Protein AF-A0ABD0PTD9-F1 (afdb_monomer_lite)

InterPro domains:
 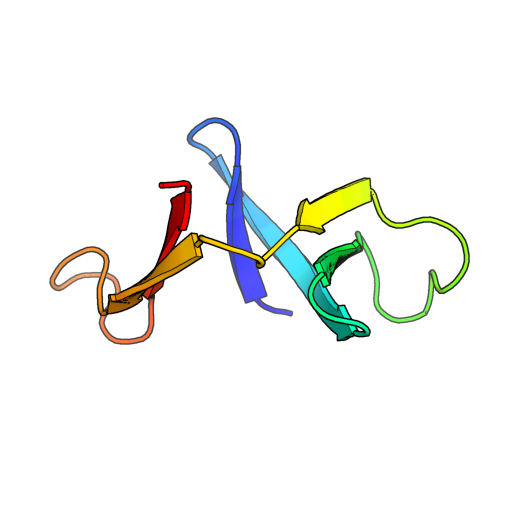 IPR001849 Pleckstrin homology domain [PF00169] (10-59)
  IPR011993 PH-like domain superfamily [G3DSA:2.30.29.30] (1-62)
  IPR030113 Actin-filament associated protein [PTHR14338] (1-61)

Structure (mmCIF, N/CA/C/O backbone):
data_AF-A0ABD0PTD9-F1
#
_entry.id   AF-A0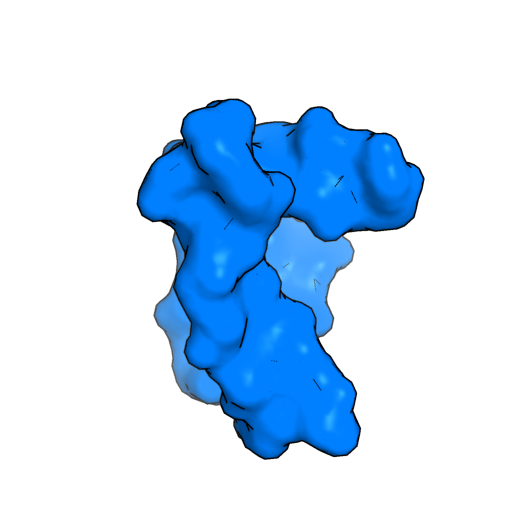ABD0PTD9-F1
#
loop_
_atom_site.group_PDB
_atom_site.id
_atom_site.type_symbol
_atom_site.label_atom_id
_atom_site.label_alt_id
_atom_site.label_comp_id
_atom_site.label_asym_id
_atom_site.label_entity_id
_atom_site.label_seq_id
_atom_site.pdbx_PDB_ins_code
_atom_site.Cartn_x
_atom_site.Cartn_y
_atom_site.Cartn_z
_atom_site.occupancy
_atom_site.B_iso_or_equiv
_atom_site.auth_seq_id
_atom_site.auth_comp_id
_atom_site.auth_asym_id
_atom_site.auth_atom_id
_atom_site.pdbx_PDB_model_num
ATOM 1 N N . TYR A 1 1 ? 6.844 9.363 -0.835 1.00 87.38 1 TYR A N 1
ATOM 2 C CA . TYR A 1 1 ? 7.163 8.004 -0.373 1.00 87.38 1 TYR A CA 1
ATOM 3 C C . TYR A 1 1 ? 6.042 7.547 0.537 1.00 87.38 1 TYR A C 1
ATOM 5 O O . TYR A 1 1 ? 5.351 8.398 1.088 1.00 87.38 1 TYR A O 1
ATOM 13 N N . VAL A 1 2 ? 5.791 6.244 0.610 1.00 90.44 2 VAL A N 1
ATOM 14 C CA . VAL A 1 2 ? 4.770 5.655 1.486 1.00 90.44 2 VAL A CA 1
ATOM 15 C C . VAL A 1 2 ? 5.433 4.535 2.277 1.00 90.44 2 VAL A C 1
ATOM 17 O O . VAL A 1 2 ? 6.226 3.777 1.716 1.00 90.44 2 VAL A O 1
ATOM 20 N N . GLY A 1 3 ? 5.117 4.437 3.568 1.00 92.06 3 GLY A N 1
ATOM 21 C CA . GLY A 1 3 ? 5.512 3.292 4.380 1.00 92.06 3 GLY A CA 1
ATOM 22 C C . GLY A 1 3 ? 4.766 2.045 3.915 1.00 92.06 3 GLY A C 1
ATOM 23 O O . GLY A 1 3 ? 3.538 2.044 3.843 1.00 92.06 3 GLY A O 1
ATOM 24 N N . VAL A 1 4 ? 5.499 0.984 3.601 1.00 92.19 4 VAL A N 1
ATOM 25 C CA . VAL A 1 4 ? 4.953 -0.319 3.218 1.00 92.19 4 VAL A CA 1
ATOM 26 C C . VAL A 1 4 ? 5.487 -1.362 4.187 1.00 92.19 4 VAL A C 1
ATOM 28 O O . VAL A 1 4 ? 6.692 -1.438 4.430 1.00 92.19 4 VAL A O 1
ATOM 31 N N . LEU A 1 5 ? 4.589 -2.167 4.749 1.00 90.62 5 LEU A N 1
ATOM 32 C CA . LEU A 1 5 ? 4.959 -3.295 5.592 1.00 90.62 5 LEU A CA 1
ATOM 33 C C . LEU A 1 5 ? 5.270 -4.501 4.698 1.00 90.62 5 LEU A C 1
ATOM 35 O O . LEU A 1 5 ? 4.362 -5.122 4.149 1.00 90.62 5 LEU A O 1
ATOM 39 N N . LEU A 1 6 ? 6.553 -4.826 4.551 1.00 84.31 6 LEU A N 1
ATOM 40 C CA . LEU A 1 6 ? 7.036 -5.986 3.799 1.00 84.31 6 LEU A CA 1
ATOM 41 C C . LEU A 1 6 ? 7.828 -6.887 4.740 1.00 84.31 6 LEU A C 1
ATOM 43 O O . LEU A 1 6 ? 8.714 -6.411 5.445 1.00 84.31 6 LEU A O 1
ATOM 47 N N . ASN A 1 7 ? 7.538 -8.190 4.751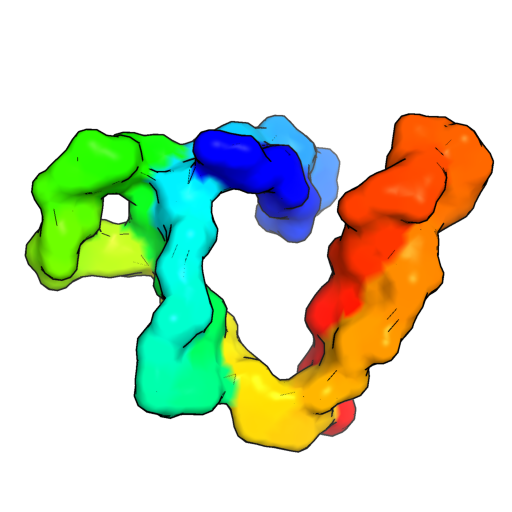 1.00 86.06 7 ASN A N 1
ATOM 48 C CA . ASN A 1 7 ? 8.244 -9.167 5.594 1.00 86.06 7 ASN A CA 1
ATOM 49 C C . ASN A 1 7 ? 8.353 -8.727 7.070 1.00 86.06 7 ASN A C 1
ATOM 51 O O . ASN A 1 7 ? 9.421 -8.804 7.668 1.00 86.06 7 ASN A O 1
ATOM 55 N N . GLN A 1 8 ? 7.252 -8.220 7.640 1.00 86.56 8 GLN A N 1
ATOM 56 C CA . GLN A 1 8 ? 7.177 -7.700 9.016 1.00 86.56 8 GLN A CA 1
ATOM 57 C C . GLN A 1 8 ? 8.082 -6.492 9.325 1.00 86.56 8 GLN A C 1
ATOM 59 O O . GLN A 1 8 ? 8.301 -6.158 10.487 1.00 86.56 8 GLN A O 1
ATOM 64 N N . CYS A 1 9 ? 8.575 -5.796 8.301 1.00 90.00 9 CYS A N 1
ATOM 65 C CA . CYS A 1 9 ? 9.387 -4.594 8.440 1.00 90.00 9 CYS A CA 1
ATOM 66 C C . CYS A 1 9 ? 8.762 -3.434 7.653 1.00 90.00 9 CYS A C 1
ATOM 68 O O . CYS A 1 9 ? 8.443 -3.570 6.470 1.00 90.00 9 CYS A O 1
ATOM 70 N N . TRP A 1 10 ? 8.571 -2.290 8.312 1.00 90.12 10 TRP A N 1
ATOM 71 C CA . TRP A 1 10 ? 8.143 -1.064 7.645 1.00 90.12 10 TRP A CA 1
ATOM 72 C C . TRP A 1 10 ? 9.311 -0.467 6.866 1.00 90.12 10 TRP A C 1
ATOM 74 O O . TRP A 1 10 ? 10.370 -0.210 7.434 1.00 90.12 10 TRP A O 1
ATOM 84 N N . LYS A 1 11 ? 9.107 -0.239 5.569 1.00 91.44 11 LYS A N 1
ATOM 85 C CA . LYS A 1 11 ? 10.088 0.390 4.681 1.00 91.44 11 LYS A CA 1
ATOM 86 C C . LYS A 1 11 ? 9.432 1.490 3.869 1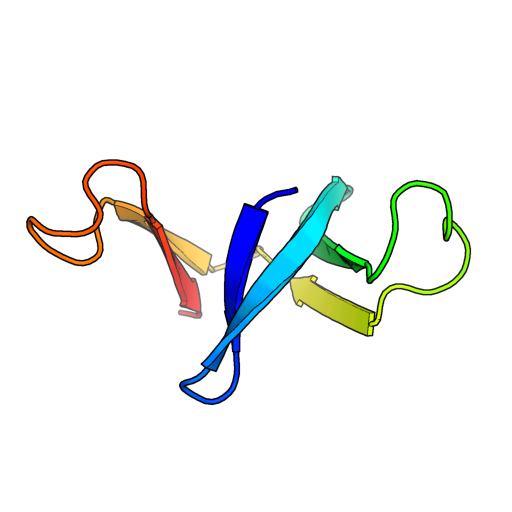.00 91.44 11 LYS A C 1
ATOM 88 O O . LYS A 1 11 ? 8.273 1.365 3.475 1.00 91.44 11 LYS A O 1
ATOM 93 N N . GLU A 1 12 ? 10.169 2.556 3.603 1.00 93.19 12 GLU A N 1
ATOM 94 C CA . GLU A 1 12 ? 9.710 3.589 2.685 1.00 93.19 12 GLU A CA 1
ATOM 95 C C . GLU A 1 12 ? 9.945 3.154 1.244 1.00 93.19 12 GLU A C 1
ATOM 97 O O . GLU A 1 12 ? 11.028 2.701 0.881 1.00 93.19 12 GLU A O 1
ATOM 102 N N . HIS A 1 13 ? 8.911 3.296 0.423 1.00 92.56 13 HIS A N 1
ATOM 103 C CA . HIS A 1 13 ? 8.987 3.024 -1.002 1.00 92.56 13 HIS A CA 1
ATOM 104 C C . HIS A 1 13 ? 8.345 4.153 -1.799 1.00 92.56 13 HIS A C 1
ATOM 106 O O . HIS A 1 13 ? 7.419 4.846 -1.351 1.00 92.56 13 HIS A O 1
ATOM 112 N N . TRP A 1 14 ? 8.825 4.328 -3.025 1.00 93.12 14 TRP A N 1
ATOM 113 C CA . TRP A 1 14 ? 8.079 5.065 -4.028 1.00 93.12 14 TRP A CA 1
ATOM 114 C C . TRP A 1 14 ? 7.062 4.117 -4.667 1.00 93.12 14 TRP A C 1
ATOM 116 O O . TRP A 1 14 ? 7.423 3.148 -5.330 1.00 93.12 14 TRP A O 1
ATOM 126 N N . CYS A 1 15 ? 5.777 4.386 -4.452 1.00 92.75 15 CYS A N 1
ATOM 127 C CA . CYS A 1 15 ? 4.689 3.546 -4.939 1.00 92.75 15 CYS A CA 1
ATOM 128 C C . CYS A 1 15 ? 4.038 4.172 -6.174 1.00 92.75 15 CYS A C 1
ATOM 130 O O . CYS A 1 15 ? 3.778 5.376 -6.204 1.00 92.75 15 CYS A O 1
ATOM 132 N N . ARG A 1 16 ? 3.706 3.358 -7.179 1.00 93.00 16 ARG A N 1
ATOM 133 C CA . ARG A 1 16 ? 2.931 3.788 -8.351 1.00 93.00 16 ARG A CA 1
ATOM 134 C C . ARG A 1 16 ? 1.867 2.757 -8.684 1.00 93.00 16 ARG A C 1
ATOM 136 O O . ARG A 1 16 ? 2.177 1.581 -8.810 1.00 93.00 16 ARG A O 1
ATOM 143 N N . VAL A 1 17 ? 0.634 3.198 -8.906 1.00 93.62 17 VAL A N 1
ATOM 144 C CA . VAL A 1 17 ? -0.423 2.344 -9.461 1.00 93.62 17 VAL A CA 1
ATOM 145 C C . VAL A 1 17 ? -0.512 2.583 -10.966 1.00 93.62 17 VAL A C 1
ATOM 147 O O . VAL A 1 17 ? -0.585 3.729 -11.413 1.00 93.62 17 VAL A O 1
ATOM 150 N N . ARG A 1 18 ? -0.467 1.516 -11.768 1.00 93.81 18 ARG A N 1
ATOM 151 C CA . ARG A 1 18 ? -0.627 1.573 -13.231 1.00 93.81 18 ARG A CA 1
ATOM 152 C C . ARG A 1 18 ? -1.166 0.238 -13.741 1.00 93.81 18 ARG A C 1
ATOM 154 O O . ARG A 1 18 ? -0.735 -0.807 -13.273 1.00 93.81 18 ARG A O 1
ATOM 161 N N . ALA A 1 19 ? -2.087 0.269 -14.706 1.00 93.44 19 ALA A N 1
ATOM 162 C CA . ALA A 1 19 ? -2.602 -0.931 -15.382 1.00 93.44 19 ALA A CA 1
ATOM 163 C C . ALA A 1 19 ? -3.049 -2.056 -14.415 1.00 93.44 19 ALA A C 1
ATOM 165 O O . ALA A 1 19 ? -2.720 -3.224 -14.604 1.00 93.44 19 ALA A O 1
ATOM 166 N N . GLY A 1 20 ? -3.757 -1.698 -13.337 1.00 93.81 20 GLY A N 1
ATOM 167 C CA . GLY A 1 20 ? -4.260 -2.670 -12.357 1.00 93.81 20 GLY A CA 1
ATOM 168 C C . GLY A 1 20 ? -3.185 -3.323 -11.479 1.00 93.81 20 GLY A C 1
ATOM 169 O O . GLY A 1 20 ? -3.457 -4.339 -10.844 1.00 93.81 20 GLY A O 1
ATOM 170 N N . SER A 1 21 ? -1.975 -2.763 -11.437 1.00 95.38 21 SER A N 1
ATOM 171 C CA . SER A 1 21 ? -0.877 -3.232 -10.590 1.00 95.38 21 SER A CA 1
ATOM 172 C C . SER A 1 21 ? -0.304 -2.096 -9.744 1.00 95.38 21 SER A C 1
ATOM 174 O O . SER A 1 21 ? -0.250 -0.942 -10.178 1.00 95.38 21 SER A O 1
ATOM 176 N N . LEU A 1 22 ? 0.130 -2.436 -8.533 1.00 94.75 22 LEU A N 1
ATOM 177 C CA . LEU A 1 22 ? 0.907 -1.584 -7.642 1.00 94.75 22 LEU A CA 1
ATOM 178 C C . LEU A 1 22 ? 2.390 -1.931 -7.791 1.00 94.75 22 LEU A C 1
ATOM 180 O O . LEU A 1 22 ? 2.791 -3.077 -7.605 1.00 94.75 22 LEU A O 1
ATOM 184 N N . TYR A 1 23 ? 3.194 -0.927 -8.105 1.00 94.00 23 TYR A N 1
ATOM 185 C CA . TYR A 1 23 ? 4.635 -1.021 -8.281 1.00 94.00 23 TYR A CA 1
ATOM 186 C C . TYR A 1 23 ? 5.340 -0.328 -7.121 1.00 94.00 23 TYR A C 1
ATOM 188 O O . TYR A 1 23 ? 5.040 0.832 -6.829 1.00 94.00 23 TYR A O 1
ATOM 196 N N . LEU A 1 24 ? 6.274 -1.032 -6.486 1.00 93.38 24 LEU A N 1
ATOM 197 C CA . LEU A 1 24 ? 7.117 -0.521 -5.409 1.00 93.38 24 LEU A CA 1
ATOM 198 C C . LEU A 1 24 ? 8.540 -0.338 -5.939 1.00 93.38 24 LEU A C 1
ATOM 200 O O . LEU A 1 24 ? 9.162 -1.295 -6.399 1.00 93.38 24 LEU A O 1
ATOM 204 N N . TYR A 1 25 ? 9.042 0.887 -5.863 1.00 93.12 25 TYR A N 1
ATOM 205 C CA . TYR A 1 25 ? 10.402 1.275 -6.230 1.00 93.12 25 TYR A CA 1
ATOM 206 C C . TYR A 1 25 ? 11.176 1.672 -4.971 1.00 93.12 25 TYR A C 1
ATOM 208 O O . TYR A 1 25 ? 10.562 2.046 -3.964 1.00 93.12 25 TYR A O 1
ATOM 216 N N . HIS A 1 26 ? 12.507 1.593 -5.012 1.00 88.75 26 HIS A N 1
ATOM 217 C CA . HIS A 1 26 ? 13.326 2.139 -3.930 1.00 88.75 26 HIS A CA 1
ATOM 218 C C . HIS A 1 26 ? 13.284 3.663 -3.978 1.00 88.75 26 HIS A C 1
ATOM 220 O O . HIS A 1 26 ? 12.893 4.287 -2.997 1.00 88.75 26 HIS A O 1
ATOM 226 N N . GLU A 1 27 ? 13.560 4.246 -5.147 1.00 87.75 27 GLU A N 1
ATOM 227 C CA . GLU A 1 27 ? 13.668 5.696 -5.294 1.00 87.75 27 GLU A CA 1
ATOM 228 C C . GLU A 1 27 ? 12.757 6.295 -6.369 1.00 87.75 27 GLU A C 1
ATOM 230 O O . GLU A 1 27 ? 12.392 5.678 -7.380 1.00 87.75 27 GLU A O 1
ATOM 235 N N . LYS A 1 28 ? 12.399 7.567 -6.170 1.00 81.31 28 LYS A N 1
ATOM 236 C CA . LYS A 1 28 ? 11.664 8.351 -7.163 1.00 81.31 28 LYS A CA 1
ATOM 237 C C . LYS A 1 28 ? 12.593 8.664 -8.339 1.00 81.31 28 LYS A C 1
ATOM 239 O O . LYS A 1 28 ? 13.433 9.548 -8.258 1.00 81.31 28 LYS A O 1
ATOM 244 N N . GLY A 1 29 ? 12.396 7.978 -9.461 1.00 78.44 29 GLY A N 1
ATOM 245 C CA . GLY A 1 29 ? 13.187 8.188 -10.682 1.00 78.44 29 GLY A CA 1
ATOM 246 C C . GLY A 1 29 ? 13.772 6.904 -11.262 1.00 78.44 29 GLY A C 1
ATOM 247 O O . GLY A 1 29 ? 14.074 6.868 -12.454 1.00 78.44 29 GLY A O 1
ATOM 248 N N . GLU A 1 30 ? 13.815 5.821 -10.480 1.00 70.56 30 GLU A N 1
ATOM 249 C CA . GLU A 1 30 ? 14.121 4.467 -10.955 1.00 70.56 30 GLU A CA 1
ATOM 250 C C . GLU A 1 30 ? 12.952 3.907 -11.780 1.00 70.56 30 GLU A C 1
ATOM 252 O O . GLU A 1 30 ? 12.247 2.985 -11.390 1.00 70.56 30 GLU A O 1
ATOM 257 N N . GLN A 1 31 ? 12.686 4.484 -12.951 1.00 65.62 31 GLN A N 1
ATOM 258 C CA . GLN A 1 31 ? 11.518 4.101 -13.752 1.00 65.62 31 GLN A CA 1
ATOM 259 C C . GLN A 1 31 ? 11.646 2.724 -14.416 1.00 65.62 31 GLN A C 1
ATOM 261 O O . GLN A 1 31 ? 10.673 2.248 -14.999 1.00 65.62 31 GLN A O 1
ATOM 266 N N . ARG A 1 32 ? 12.827 2.091 -14.381 1.00 72.44 32 ARG A N 1
ATOM 267 C CA . ARG A 1 32 ? 13.110 0.930 -15.234 1.00 72.44 32 ARG A CA 1
ATOM 268 C C . ARG A 1 32 ? 12.715 -0.408 -14.621 1.00 72.44 32 ARG A C 1
ATOM 270 O O . ARG A 1 32 ? 12.183 -1.231 -15.357 1.00 72.44 32 ARG A O 1
ATOM 277 N N . VAL A 1 33 ? 12.923 -0.629 -13.320 1.00 84.12 33 VAL A N 1
ATOM 278 C CA . VAL A 1 33 ? 12.601 -1.923 -12.694 1.00 84.12 33 VAL A CA 1
ATOM 279 C C . VAL A 1 33 ? 12.015 -1.711 -11.294 1.00 84.12 33 VAL A C 1
ATOM 281 O O . VAL A 1 33 ? 12.703 -1.181 -10.426 1.00 84.12 33 VAL A O 1
ATOM 284 N N . PRO A 1 34 ? 10.749 -2.090 -11.054 1.00 89.19 34 PRO A N 1
ATOM 285 C CA . PRO A 1 34 ? 10.180 -2.105 -9.713 1.00 89.19 34 PRO A CA 1
ATOM 286 C C . PRO A 1 34 ? 10.813 -3.231 -8.885 1.00 89.19 34 PRO A C 1
ATOM 288 O O . PRO A 1 34 ? 10.981 -4.344 -9.377 1.00 89.19 34 PRO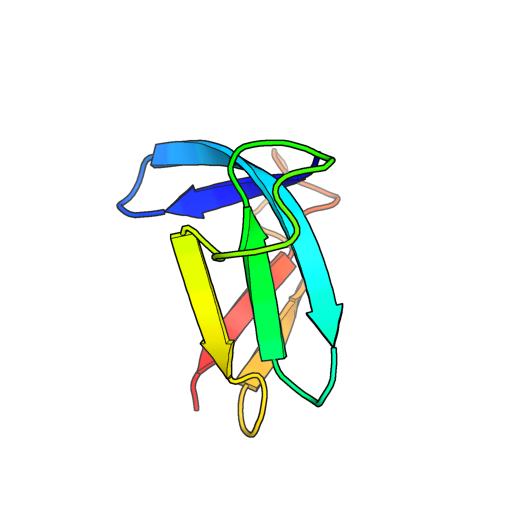 A O 1
ATOM 291 N N . HIS A 1 35 ? 11.091 -2.970 -7.609 1.00 89.31 35 HIS A N 1
ATOM 292 C CA . HIS A 1 35 ? 11.529 -3.998 -6.659 1.00 89.31 35 HIS A CA 1
ATOM 293 C C . HIS A 1 35 ? 10.419 -5.027 -6.399 1.00 89.31 35 HIS A C 1
ATOM 295 O O . HIS A 1 35 ? 10.668 -6.218 -6.225 1.00 8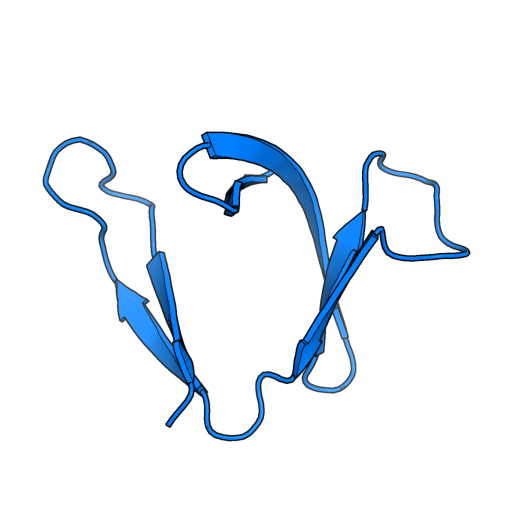9.31 35 HIS A O 1
ATOM 301 N N . THR A 1 36 ? 9.162 -4.580 -6.365 1.00 90.88 36 THR A N 1
ATOM 302 C CA . THR A 1 36 ? 8.004 -5.457 -6.156 1.00 90.88 36 THR A CA 1
ATOM 303 C C . THR A 1 36 ? 6.832 -4.993 -7.005 1.00 90.88 36 THR A C 1
ATOM 305 O O . THR A 1 36 ? 6.562 -3.798 -7.108 1.00 90.88 36 THR A O 1
ATOM 308 N N . THR A 1 37 ? 6.115 -5.950 -7.594 1.00 93.06 37 THR A N 1
ATOM 309 C CA . THR A 1 37 ? 4.864 -5.706 -8.319 1.00 93.06 37 THR A CA 1
ATOM 310 C C . THR A 1 37 ? 3.752 -6.536 -7.694 1.00 93.06 37 THR A C 1
ATOM 312 O O . THR A 1 37 ? 3.908 -7.740 -7.506 1.00 93.06 37 THR A O 1
ATOM 315 N N . VAL A 1 38 ? 2.626 -5.897 -7.389 1.00 92.31 38 VAL A N 1
ATOM 316 C CA . VAL A 1 38 ? 1.435 -6.537 -6.822 1.00 92.31 38 VAL A CA 1
ATOM 317 C C . VAL A 1 38 ? 0.271 -6.343 -7.786 1.00 92.31 38 VAL A C 1
ATOM 319 O O . VAL A 1 38 ? -0.143 -5.213 -8.045 1.00 92.31 38 VAL A O 1
ATOM 322 N N . THR A 1 39 ? -0.275 -7.435 -8.320 1.00 94.56 39 THR A N 1
ATOM 323 C CA . THR A 1 39 ? -1.511 -7.392 -9.112 1.00 94.56 39 THR A CA 1
ATOM 324 C C . THR A 1 39 ? -2.686 -7.075 -8.195 1.00 94.56 39 THR A C 1
ATOM 326 O O . THR A 1 39 ? -2.877 -7.752 -7.191 1.00 94.56 39 THR A O 1
ATOM 329 N N . LEU A 1 40 ? -3.477 -6.058 -8.539 1.00 94.62 40 LEU A N 1
ATOM 330 C CA . LEU A 1 40 ? -4.614 -5.611 -7.724 1.00 94.62 40 LEU A CA 1
ATOM 331 C C . LEU A 1 40 ? -5.935 -6.282 -8.121 1.00 94.62 40 LEU A C 1
ATOM 333 O O . LEU A 1 40 ? -6.937 -6.129 -7.429 1.00 94.62 40 LEU A O 1
ATOM 337 N N . LYS A 1 41 ? -5.965 -7.015 -9.241 1.00 94.50 41 LYS A N 1
ATOM 338 C CA . LYS A 1 41 ? -7.162 -7.737 -9.684 1.00 94.50 41 LYS A CA 1
ATOM 339 C C . LYS A 1 41 ? -7.552 -8.790 -8.642 1.00 94.50 41 LYS A C 1
ATOM 341 O O . LYS A 1 41 ? -6.760 -9.683 -8.359 1.00 94.50 41 LYS A O 1
ATOM 346 N N . GLY A 1 42 ? -8.779 -8.693 -8.132 1.00 93.19 42 GLY A N 1
ATOM 347 C CA . GLY A 1 42 ? -9.297 -9.588 -7.093 1.00 93.19 42 GLY A CA 1
ATOM 348 C C . GLY A 1 42 ? -8.807 -9.260 -5.680 1.00 93.19 42 GLY A C 1
ATOM 349 O O . GLY A 1 42 ? -9.089 -10.021 -4.761 1.00 93.19 42 GLY A O 1
ATOM 350 N N . CYS A 1 43 ? -8.083 -8.153 -5.494 1.00 95.00 43 CYS A N 1
ATOM 351 C CA . CYS A 1 43 ? -7.707 -7.695 -4.165 1.00 95.00 43 CYS A CA 1
ATOM 352 C C . CYS A 1 43 ? -8.802 -6.820 -3.548 1.00 95.00 43 CYS A C 1
ATOM 354 O O . CYS A 1 43 ? -9.423 -6.005 -4.231 1.00 95.00 43 CYS A O 1
ATOM 356 N N . GLU A 1 44 ? -8.967 -6.940 -2.238 1.00 94.69 44 GLU A N 1
ATOM 357 C CA . GLU A 1 44 ? -9.790 -6.065 -1.413 1.00 94.69 44 GLU A CA 1
ATOM 358 C C . GLU A 1 44 ? -8.915 -5.007 -0.731 1.00 94.69 44 GLU A C 1
ATOM 360 O O . GLU A 1 44 ? -7.787 -5.283 -0.307 1.00 94.69 44 GLU A O 1
ATOM 365 N N . VAL A 1 45 ? -9.435 -3.784 -0.619 1.00 93.06 45 VAL A N 1
ATOM 366 C CA . VAL A 1 45 ? -8.788 -2.693 0.115 1.00 93.06 45 VAL A CA 1
ATOM 367 C C . VAL A 1 45 ? -9.523 -2.488 1.430 1.00 93.06 45 VAL A C 1
ATOM 369 O O . VAL A 1 45 ? -10.678 -2.073 1.441 1.00 93.06 45 VAL A O 1
ATOM 372 N N . VAL A 1 46 ? -8.829 -2.741 2.536 1.00 93.31 46 VAL A N 1
ATOM 373 C CA . VAL A 1 46 ? -9.368 -2.600 3.891 1.00 93.31 46 VAL A CA 1
ATOM 374 C C . VAL A 1 46 ? -8.695 -1.410 4.578 1.00 93.31 46 VAL A C 1
ATOM 376 O O . VAL A 1 46 ? -7.462 -1.342 4.597 1.00 93.31 46 VAL A O 1
ATOM 379 N N . PRO A 1 47 ? -9.451 -0.457 5.143 1.00 91.50 47 PRO A N 1
ATOM 380 C CA . PRO A 1 47 ? -8.869 0.671 5.854 1.00 91.50 47 PRO A CA 1
ATOM 381 C C . PRO A 1 47 ? -8.268 0.244 7.200 1.00 91.50 47 PRO A C 1
ATOM 383 O O . PRO A 1 47 ? -8.778 -0.637 7.889 1.00 91.50 47 PRO A O 1
ATOM 386 N N . GLY A 1 48 ? -7.215 0.946 7.604 1.00 84.31 48 GLY A N 1
ATOM 387 C CA . GLY A 1 48 ? -6.644 0.893 8.942 1.00 84.31 48 GLY A CA 1
ATOM 388 C C . GLY A 1 48 ? -5.656 -0.248 9.197 1.00 84.31 48 GLY A C 1
ATOM 389 O O . GLY A 1 48 ? -5.703 -1.335 8.623 1.00 84.31 48 GLY A O 1
ATOM 390 N N . LEU A 1 49 ? -4.751 0.021 10.137 1.00 84.00 49 LEU A N 1
ATOM 391 C CA . LEU A 1 49 ? -3.858 -0.955 10.781 1.00 84.00 49 LEU A CA 1
ATOM 392 C C . LEU A 1 49 ? -3.938 -0.853 12.318 1.00 84.00 49 LEU A C 1
ATOM 394 O O . LEU A 1 49 ? -3.041 -1.289 13.034 1.00 84.00 49 LEU A O 1
ATOM 398 N N . GLY A 1 50 ? -5.024 -0.257 12.821 1.00 82.50 50 GLY A N 1
ATOM 399 C CA . GLY A 1 50 ? -5.226 0.083 14.228 1.00 82.50 50 GLY A CA 1
ATOM 400 C C . GLY A 1 50 ? -4.947 1.562 14.542 1.00 82.50 50 GLY A C 1
ATOM 401 O O . GLY A 1 50 ? -4.535 2.325 13.665 1.00 82.50 50 GLY A O 1
ATOM 402 N N . PRO A 1 51 ? -5.145 1.985 15.803 1.00 82.38 51 PRO A N 1
ATOM 403 C CA . PRO A 1 51 ? -5.134 3.398 16.206 1.00 82.38 51 PRO A CA 1
ATOM 404 C C . PRO A 1 51 ? -3.782 4.104 16.018 1.00 82.38 51 PRO A C 1
ATOM 406 O O . PRO A 1 51 ? -3.740 5.324 15.910 1.00 82.38 51 PRO A O 1
ATOM 409 N N . LYS A 1 52 ? -2.672 3.358 15.932 1.00 84.12 52 LYS A N 1
ATOM 410 C CA . LYS A 1 52 ? -1.336 3.916 15.652 1.00 84.12 52 LYS A CA 1
ATOM 411 C C . LYS A 1 52 ? -1.142 4.338 14.191 1.00 84.12 52 LYS A C 1
ATOM 413 O O . LYS A 1 52 ? -0.216 5.086 13.895 1.00 84.12 52 LYS A O 1
ATOM 418 N N . HIS A 1 53 ? -1.990 3.857 13.282 1.00 83.50 53 HIS A N 1
ATOM 419 C CA . HIS A 1 53 ? -1.851 4.067 11.843 1.00 83.50 53 HIS A CA 1
ATOM 420 C C . HIS A 1 53 ? -3.202 4.459 11.220 1.00 83.50 53 HIS A C 1
ATOM 422 O O . HIS A 1 53 ? -3.774 3.687 10.445 1.00 83.50 53 HIS A O 1
ATOM 428 N N . PRO A 1 54 ? -3.728 5.655 11.550 1.00 85.19 54 PRO A N 1
ATOM 429 C CA . PRO A 1 54 ? -5.066 6.088 11.135 1.00 85.19 54 PRO A CA 1
ATOM 430 C C . PRO A 1 54 ? -5.201 6.289 9.620 1.00 85.19 54 PRO A C 1
ATOM 432 O O . PRO A 1 54 ? -6.300 6.199 9.086 1.00 85.19 54 PRO A O 1
ATOM 435 N N . PHE A 1 55 ? -4.088 6.519 8.921 1.00 90.19 55 PHE A N 1
ATOM 436 C CA . PHE A 1 55 ? -4.051 6.717 7.467 1.00 90.19 55 PHE A CA 1
ATOM 437 C C . PHE A 1 55 ? -3.518 5.502 6.702 1.00 90.19 55 PHE A C 1
ATOM 439 O O . PHE A 1 55 ? -3.181 5.607 5.524 1.00 90.19 55 PHE A O 1
ATOM 446 N N . ALA A 1 56 ? -3.386 4.356 7.368 1.00 92.25 56 ALA A N 1
ATOM 447 C CA . ALA A 1 56 ? -2.944 3.139 6.711 1.00 92.25 56 ALA A CA 1
ATOM 448 C C . ALA A 1 56 ? -4.116 2.379 6.085 1.00 92.25 56 ALA A C 1
ATOM 450 O O . ALA A 1 56 ? -5.272 2.544 6.468 1.00 92.25 56 ALA A O 1
ATOM 451 N N . LEU A 1 57 ? -3.789 1.509 5.136 1.00 93.56 57 LEU A N 1
ATOM 452 C CA . LEU A 1 57 ? -4.703 0.553 4.525 1.00 93.56 57 LEU A CA 1
ATOM 453 C C . LEU A 1 57 ? -3.985 -0.778 4.326 1.00 93.56 57 LEU A C 1
ATOM 455 O O . LEU A 1 57 ? -2.753 -0.850 4.352 1.00 93.56 57 LEU A O 1
ATOM 459 N N . ARG A 1 58 ? -4.762 -1.831 4.103 1.00 92.31 58 ARG A N 1
ATOM 460 C CA . ARG A 1 58 ? -4.287 -3.173 3.781 1.00 92.31 58 ARG A CA 1
ATOM 461 C C . ARG A 1 58 ? -4.871 -3.593 2.442 1.00 92.31 58 ARG A C 1
ATOM 463 O O . ARG A 1 58 ? -6.039 -3.343 2.166 1.00 92.31 58 ARG A O 1
ATOM 470 N N . ILE A 1 59 ? -4.045 -4.243 1.631 1.00 93.50 59 ILE A N 1
ATOM 471 C CA . ILE A 1 59 ? -4.464 -4.881 0.384 1.00 93.50 59 ILE A CA 1
ATOM 472 C C . ILE A 1 59 ? -4.478 -6.381 0.660 1.00 93.50 59 ILE A C 1
ATOM 474 O O . ILE A 1 59 ? -3.432 -6.960 0.959 1.00 93.50 59 ILE A O 1
ATOM 478 N N . LEU A 1 60 ? -5.656 -6.992 0.616 1.00 91.75 60 LEU A N 1
ATOM 479 C CA . LEU A 1 60 ? -5.846 -8.423 0.834 1.00 91.75 60 LEU A CA 1
ATOM 480 C C . LEU A 1 60 ? -6.093 -9.082 -0.514 1.00 91.75 60 LEU A C 1
ATOM 482 O O . LEU A 1 60 ? -6.921 -8.607 -1.284 1.00 91.75 60 LEU A O 1
ATOM 486 N N . LYS A 1 61 ? -5.366 -10.154 -0.822 1.00 87.56 61 LYS A N 1
ATOM 487 C CA . LYS A 1 61 ? -5.621 -10.939 -2.028 1.00 87.56 61 LYS A CA 1
ATOM 488 C C . LYS A 1 61 ? -6.721 -11.953 -1.710 1.00 87.56 61 LYS A C 1
ATOM 490 O O . LYS A 1 61 ? -6.568 -12.683 -0.731 1.00 87.56 61 LYS A O 1
ATOM 495 N N . GLY A 1 62 ? -7.800 -11.934 -2.495 1.00 72.50 62 GLY A N 1
ATOM 496 C CA . GLY A 1 62 ? -8.835 -12.969 -2.464 1.00 72.50 62 GLY A CA 1
ATOM 497 C C . GLY A 1 62 ? -8.341 -14.318 -2.967 1.00 72.50 62 GLY A C 1
ATOM 498 O O . GLY A 1 62 ? -7.305 -14.350 -3.679 1.00 72.50 62 GLY A O 1
#

Radius of gyration: 12.15 Å; chains: 1; bounding box: 24×21×32 Å

Foldseek 3Di:
DDFDQDPNDTDDFDWDDDPQKIFTDRDDPPPPDGPDIGRLVQWDKAADPDPVCNRDIDTHHD

Sequence (62 aa):
YVGVLLNQCWKEHWCRVRAGSLYLYHEKGEQRVPHTTVTLKGCEVVPGLGPKHPFALRILKG

Secondary structure (DSSP, 8-state):
-EEEEETTEEEEEEEEEETTEEEEESSTT--S--SEEEE-TTEEEEE-SSTT-TT-EEEEE-

pLDDT: mean 89.01, std 6.38, range [65.62, 95.38]

Organism: Cirrhinus mrigala (NCBI:txid683832)